Protein AF-A0A968CW09-F1 (afdb_monomer_lite)

Foldseek 3Di:
DPDQPLVVLLVVCVPVVVVLVVCCVVPNNVVSLVVLLVVLLVVLVVVLVVQQVVDDDDPQSSVVVVVVSCCPPVQFDWDWDDDPVDTDTDTPDGCLCVSCVVVVHNVCSCSNPVSNVDD

pLDDT: mean 91.16, std 6.43, range [49.81, 98.56]

Radius of gyration: 15.55 Å; chains: 1; bounding box: 36×26×40 Å

Structure (mmCIF, N/CA/C/O backbone):
data_AF-A0A968CW09-F1
#
_entry.id   AF-A0A968CW09-F1
#
loop_
_atom_site.group_PDB
_atom_site.id
_atom_site.type_symbol
_atom_site.label_atom_id
_atom_site.label_alt_id
_atom_site.label_comp_id
_atom_site.label_asym_id
_atom_site.label_entity_id
_atom_site.label_seq_id
_atom_site.pdbx_PDB_ins_code
_atom_site.Cartn_x
_atom_site.Cartn_y
_atom_site.Cartn_z
_atom_site.occupancy
_atom_site.B_iso_or_equiv
_atom_site.auth_seq_id
_atom_site.auth_comp_id
_atom_site.auth_asym_id
_atom_site.auth_atom_id
_atom_site.pdbx_PDB_model_num
ATOM 1 N N . MET A 1 1 ? -2.782 -17.768 -10.621 1.00 49.81 1 MET A N 1
ATOM 2 C CA . MET A 1 1 ? -2.846 -16.584 -9.734 1.00 49.81 1 MET A CA 1
ATOM 3 C C . MET A 1 1 ? -4.247 -16.059 -9.912 1.00 49.81 1 MET A C 1
ATOM 5 O O . MET A 1 1 ? -4.530 -15.525 -10.975 1.00 49.81 1 MET A O 1
ATOM 9 N N . ASP A 1 2 ? -5.124 -16.311 -8.946 1.00 74.69 2 ASP A N 1
ATOM 10 C CA . ASP A 1 2 ? -6.564 -16.339 -9.235 1.00 74.69 2 ASP A CA 1
ATOM 11 C C . ASP A 1 2 ? -7.284 -15.006 -8.978 1.00 74.69 2 ASP A C 1
ATOM 13 O O . ASP A 1 2 ? -8.483 -14.920 -9.214 1.00 74.69 2 ASP A O 1
ATOM 17 N N . ILE A 1 3 ? -6.578 -13.947 -8.548 1.00 85.50 3 ILE A N 1
ATOM 18 C CA . ILE A 1 3 ? -7.147 -12.602 -8.341 1.00 85.50 3 ILE A CA 1
ATOM 19 C C . ILE A 1 3 ? -6.067 -11.519 -8.596 1.00 85.50 3 ILE A C 1
ATOM 21 O O . ILE A 1 3 ? -5.000 -11.595 -7.972 1.00 85.50 3 ILE A O 1
ATOM 25 N N . PRO A 1 4 ? -6.301 -10.505 -9.462 1.00 89.25 4 PRO A N 1
ATOM 26 C CA . PRO A 1 4 ? -5.388 -9.370 -9.662 1.00 89.25 4 PRO A CA 1
ATOM 27 C C . PRO A 1 4 ? -5.060 -8.622 -8.361 1.00 89.25 4 PRO A C 1
ATOM 29 O O . PRO A 1 4 ? -5.903 -8.532 -7.470 1.00 89.25 4 PRO A O 1
ATOM 32 N N . LEU A 1 5 ? -3.859 -8.039 -8.253 1.00 88.69 5 LEU A N 1
ATOM 33 C CA . LEU A 1 5 ? -3.402 -7.381 -7.018 1.00 88.69 5 LEU A CA 1
ATOM 34 C C . LEU A 1 5 ? -4.359 -6.271 -6.550 1.00 88.69 5 LEU A C 1
ATOM 36 O O . LEU A 1 5 ? -4.668 -6.186 -5.363 1.00 88.69 5 LEU A O 1
ATOM 40 N N . ILE A 1 6 ? -4.894 -5.473 -7.477 1.00 92.62 6 ILE A N 1
ATOM 41 C CA . ILE A 1 6 ? -5.869 -4.424 -7.160 1.00 92.62 6 ILE A CA 1
ATOM 42 C C . ILE A 1 6 ? -7.144 -4.960 -6.495 1.00 92.62 6 ILE A C 1
ATOM 44 O O . ILE A 1 6 ? -7.640 -4.353 -5.546 1.00 92.62 6 ILE A O 1
ATOM 48 N N . GLU A 1 7 ? -7.641 -6.121 -6.921 1.00 93.56 7 GLU A N 1
ATOM 49 C CA . GLU A 1 7 ? -8.815 -6.748 -6.305 1.00 93.56 7 GLU A CA 1
ATOM 50 C C . GLU A 1 7 ? -8.490 -7.285 -4.906 1.00 93.56 7 GLU A C 1
ATOM 52 O O . GLU A 1 7 ? -9.301 -7.154 -3.990 1.00 93.56 7 GLU A O 1
ATOM 57 N N . GLN A 1 8 ? -7.275 -7.803 -4.691 1.00 91.12 8 GLN A N 1
ATOM 58 C CA . GLN A 1 8 ? -6.822 -8.189 -3.350 1.00 91.12 8 GLN A CA 1
ATOM 59 C C . GLN A 1 8 ? -6.803 -6.982 -2.402 1.00 91.12 8 GLN A C 1
ATOM 61 O O . GLN A 1 8 ? -7.305 -7.072 -1.281 1.00 91.12 8 GLN A O 1
ATOM 66 N N . PHE A 1 9 ? -6.291 -5.835 -2.860 1.00 91.88 9 PHE A N 1
ATOM 67 C CA . PHE A 1 9 ? -6.307 -4.594 -2.082 1.00 91.88 9 PHE A CA 1
ATOM 68 C C . PHE A 1 9 ? -7.722 -4.071 -1.832 1.00 91.88 9 PHE A C 1
ATOM 70 O O . PHE A 1 9 ? -8.003 -3.611 -0.727 1.00 91.88 9 PHE A O 1
ATOM 77 N N . ARG A 1 10 ? -8.635 -4.178 -2.808 1.00 95.06 10 ARG A N 1
ATOM 78 C CA . ARG A 1 10 ? -10.046 -3.811 -2.614 1.00 95.06 10 ARG A CA 1
ATOM 79 C C . ARG A 1 10 ? -10.677 -4.629 -1.488 1.00 95.06 10 ARG A C 1
ATOM 81 O O . ARG A 1 10 ? -11.278 -4.049 -0.586 1.00 95.06 10 ARG A O 1
ATOM 88 N N . ILE A 1 11 ? -10.490 -5.949 -1.509 1.00 95.06 11 ILE A N 1
ATOM 89 C CA . ILE A 1 11 ? -11.003 -6.859 -0.473 1.00 95.06 11 ILE A CA 1
ATOM 90 C C . ILE A 1 11 ? -10.405 -6.510 0.898 1.00 95.06 11 ILE A C 1
ATOM 92 O O . ILE A 1 11 ? -11.130 -6.403 1.885 1.00 95.06 11 ILE A O 1
ATOM 96 N N . GLN A 1 12 ? -9.091 -6.279 0.972 1.00 93.00 12 GLN A N 1
ATOM 97 C CA . GLN A 1 12 ? -8.423 -5.909 2.226 1.00 93.00 12 GLN A CA 1
ATOM 98 C C . GLN A 1 12 ? -8.923 -4.566 2.772 1.00 93.00 12 GLN A C 1
ATOM 100 O O . GLN A 1 12 ? -9.178 -4.446 3.971 1.00 93.00 12 GLN A O 1
ATOM 105 N N . ALA A 1 13 ? -9.106 -3.562 1.910 1.00 95.56 13 ALA A N 1
ATOM 106 C CA . ALA A 1 13 ? -9.559 -2.233 2.307 1.00 95.56 13 ALA A CA 1
ATOM 107 C C . ALA A 1 13 ? -10.978 -2.251 2.898 1.00 95.56 13 ALA A C 1
ATOM 109 O O . ALA A 1 13 ? -11.226 -1.552 3.879 1.00 95.56 13 ALA A O 1
ATOM 110 N N . GLN A 1 14 ? -11.879 -3.092 2.373 1.00 96.56 14 GLN A N 1
ATOM 111 C CA . GLN A 1 14 ? -13.242 -3.248 2.904 1.00 96.56 14 GLN A CA 1
ATOM 112 C C . GLN A 1 14 ? -13.269 -3.679 4.378 1.00 96.56 14 GLN A C 1
ATOM 114 O O . GLN A 1 14 ? -14.200 -3.326 5.098 1.00 96.56 14 GLN A O 1
ATOM 119 N N . VAL A 1 15 ? -12.243 -4.399 4.842 1.00 96.62 15 VAL A N 1
ATOM 120 C CA . VAL A 1 15 ? -12.112 -4.828 6.243 1.00 96.62 15 VAL A CA 1
ATOM 121 C C . VAL A 1 15 ? -11.239 -3.866 7.049 1.00 96.62 15 VAL A C 1
ATOM 123 O O . VAL A 1 15 ? -11.588 -3.507 8.173 1.00 96.62 15 VAL A O 1
ATOM 126 N N . LEU A 1 16 ? -10.109 -3.422 6.493 1.00 95.50 16 LEU A N 1
ATOM 127 C CA . LEU A 1 16 ? -9.170 -2.553 7.202 1.00 95.50 16 LEU A CA 1
ATOM 128 C C . LEU A 1 16 ? -9.780 -1.188 7.513 1.00 95.50 16 LEU A C 1
ATOM 130 O O . LEU A 1 16 ? -9.647 -0.720 8.637 1.00 95.50 16 LEU A O 1
ATOM 134 N N . VAL A 1 17 ? -10.474 -0.559 6.563 1.00 97.38 17 VAL A N 1
ATOM 135 C CA . VAL A 1 17 ? -11.030 0.789 6.752 1.00 97.38 17 VAL A CA 1
ATOM 136 C C . VAL A 1 17 ? -11.923 0.890 7.997 1.00 97.38 17 VAL A C 1
ATOM 138 O O . VAL A 1 17 ? -11.604 1.714 8.855 1.00 97.38 17 VAL A O 1
ATOM 141 N N . PRO A 1 18 ? -12.990 0.083 8.172 1.00 97.81 18 PRO A N 1
ATOM 142 C CA . PRO A 1 18 ? -13.842 0.203 9.357 1.00 97.81 18 PRO A CA 1
ATOM 143 C C . PRO A 1 18 ? -13.100 -0.103 10.666 1.00 97.81 18 PRO A C 1
ATOM 145 O O . PRO A 1 18 ? -13.347 0.564 11.670 1.00 97.81 18 PRO A O 1
ATOM 148 N N . LEU A 1 19 ? -12.150 -1.046 10.664 1.00 97.88 19 LEU A N 1
ATOM 149 C CA . LEU A 1 19 ? -11.330 -1.339 11.845 1.00 97.88 19 LEU A CA 1
ATOM 150 C C . LEU A 1 19 ? -10.435 -0.159 12.224 1.00 97.88 19 LEU A C 1
ATOM 152 O O . LEU A 1 19 ? -10.386 0.233 13.387 1.00 97.88 19 LEU A O 1
ATOM 156 N N . LEU A 1 20 ? -9.752 0.436 11.244 1.00 97.62 20 LEU A N 1
ATOM 157 C CA . LEU A 1 20 ? -8.912 1.602 11.485 1.00 97.62 20 LEU A CA 1
ATOM 158 C C . LEU A 1 20 ? -9.749 2.778 11.970 1.00 97.62 20 LEU A C 1
ATOM 160 O O . LEU A 1 20 ? -9.349 3.422 12.929 1.00 97.62 20 LEU A O 1
ATOM 164 N N . ARG A 1 21 ? -10.938 3.015 11.405 1.00 97.75 21 ARG A N 1
ATOM 165 C CA . ARG A 1 21 ? -11.856 4.048 11.911 1.00 97.75 21 ARG A CA 1
ATOM 166 C C . ARG A 1 21 ? -12.248 3.825 13.368 1.00 97.75 21 ARG A C 1
ATOM 168 O O . ARG A 1 21 ? -12.225 4.782 14.138 1.00 97.75 21 ARG A O 1
ATOM 175 N N . ALA A 1 22 ? -12.549 2.586 13.756 1.00 98.50 22 ALA A N 1
ATOM 176 C CA . ALA A 1 22 ? -12.841 2.259 15.149 1.00 98.50 22 ALA A CA 1
ATOM 177 C C . ALA A 1 22 ? -11.647 2.592 16.060 1.00 98.50 22 ALA A C 1
ATOM 179 O O . ALA A 1 22 ? -11.807 3.304 17.045 1.00 98.50 22 ALA A O 1
ATOM 180 N N . PHE A 1 23 ? -10.429 2.186 15.691 1.00 98.31 23 PHE A N 1
ATOM 181 C CA . PHE A 1 23 ? -9.235 2.536 16.466 1.00 98.31 23 PHE A CA 1
ATOM 182 C C . PHE A 1 23 ? -8.972 4.045 16.506 1.00 98.31 23 PHE A C 1
ATOM 184 O O . PHE A 1 23 ? -8.677 4.579 17.571 1.00 98.31 23 PHE A O 1
ATOM 191 N N . GLN A 1 24 ? -9.136 4.761 15.392 1.00 97.94 24 GLN A N 1
ATOM 192 C CA . GLN A 1 24 ? -8.972 6.217 15.364 1.00 97.94 24 GLN A CA 1
ATOM 193 C C . GLN A 1 24 ? -9.960 6.917 16.310 1.00 97.94 24 GLN A C 1
ATOM 195 O O . GLN A 1 24 ? -9.586 7.905 16.938 1.00 97.94 24 GLN A O 1
ATOM 200 N N . SER A 1 25 ? -11.183 6.393 16.445 1.00 98.25 25 SER A N 1
ATOM 201 C CA . SER A 1 25 ? -12.186 6.896 17.391 1.00 98.25 25 SER A CA 1
ATOM 202 C C . SER A 1 25 ? -11.808 6.635 18.853 1.00 98.25 25 SER A C 1
ATOM 204 O O . SER A 1 25 ? -12.052 7.486 19.701 1.00 98.25 25 SER A O 1
ATOM 206 N N . GLU A 1 26 ? -11.214 5.477 19.152 1.00 98.56 26 GLU A N 1
ATOM 207 C CA . GLU A 1 26 ? -10.909 5.051 20.527 1.00 98.56 26 GLU A CA 1
ATOM 208 C C . GLU A 1 26 ? -9.571 5.591 21.054 1.00 98.56 26 GLU A C 1
ATOM 210 O O . GLU A 1 26 ? -9.466 6.006 22.205 1.00 98.56 26 GLU A O 1
ATOM 215 N N . ILE A 1 27 ? -8.524 5.577 20.223 1.00 98.19 27 ILE A N 1
ATOM 216 C CA . ILE A 1 27 ? -7.144 5.898 20.633 1.00 98.19 27 ILE A CA 1
ATOM 217 C C . ILE A 1 27 ? -6.520 7.048 19.832 1.00 98.19 27 ILE A C 1
ATOM 219 O O . ILE A 1 27 ? -5.338 7.351 19.998 1.00 98.19 27 ILE A O 1
ATOM 223 N N . GLY A 1 28 ? -7.304 7.697 18.970 1.00 98.12 28 GLY A N 1
ATOM 224 C CA . GLY A 1 28 ? -6.875 8.829 18.158 1.00 98.12 28 GLY A CA 1
ATOM 225 C C . GLY A 1 28 ? -6.187 8.436 16.847 1.00 98.12 28 GLY A C 1
ATOM 226 O O . GLY A 1 28 ? -5.569 7.371 16.708 1.00 98.12 28 GLY A O 1
ATOM 227 N N . SER A 1 29 ? -6.278 9.335 15.864 1.00 96.88 29 SER A N 1
ATOM 228 C CA . SER A 1 29 ? -5.752 9.106 14.514 1.00 96.88 29 SER A CA 1
ATOM 229 C C . SER A 1 29 ? -4.239 8.966 14.464 1.00 96.88 29 SER A C 1
ATOM 231 O O . SER A 1 29 ? -3.733 8.074 13.790 1.00 96.88 29 SER A O 1
ATOM 233 N N . GLU A 1 30 ? -3.508 9.806 15.194 1.00 97.00 30 GLU A N 1
ATOM 234 C CA . GLU A 1 30 ? -2.043 9.789 15.188 1.00 97.00 30 GLU A CA 1
ATOM 235 C C . GLU A 1 30 ? -1.498 8.450 15.691 1.00 97.00 30 GLU A C 1
ATOM 237 O O . GLU A 1 30 ? -0.738 7.780 14.986 1.00 97.00 30 GLU A O 1
ATOM 242 N N . ARG A 1 31 ? -1.969 8.005 16.863 1.00 97.94 31 ARG A N 1
ATOM 243 C CA . ARG A 1 31 ? -1.524 6.747 17.463 1.00 97.94 31 ARG A CA 1
ATOM 244 C C . ARG A 1 31 ? -1.922 5.538 16.623 1.00 97.94 31 ARG A C 1
ATOM 246 O O . ARG A 1 31 ? -1.113 4.629 16.439 1.00 97.94 31 ARG A O 1
ATOM 253 N N . THR A 1 32 ? -3.143 5.532 16.090 1.00 97.81 32 THR A N 1
ATOM 254 C CA . THR A 1 32 ? -3.599 4.468 15.185 1.00 97.81 32 THR A CA 1
ATOM 255 C C . THR A 1 32 ? -2.704 4.388 13.952 1.00 97.81 32 THR A C 1
ATOM 257 O O . THR A 1 32 ? -2.181 3.320 13.637 1.00 97.81 32 THR A O 1
ATOM 260 N N . ASN A 1 33 ? -2.459 5.518 13.286 1.00 95.38 33 ASN A N 1
ATOM 261 C CA . ASN A 1 33 ? -1.674 5.557 12.056 1.00 95.38 33 ASN A CA 1
ATOM 262 C C . ASN A 1 33 ? -0.209 5.151 12.296 1.00 95.38 33 ASN A C 1
ATOM 264 O O . ASN A 1 33 ? 0.386 4.476 11.458 1.00 95.38 33 ASN A O 1
ATOM 268 N N . GLU A 1 34 ? 0.372 5.498 13.448 1.00 95.25 34 GLU A N 1
ATOM 269 C CA . GLU A 1 34 ? 1.710 5.045 13.853 1.00 95.25 34 GLU A CA 1
ATOM 270 C C . GLU A 1 34 ? 1.786 3.513 13.980 1.00 95.25 34 GLU A C 1
ATOM 272 O O . GLU A 1 34 ? 2.696 2.881 13.430 1.00 95.25 34 GLU A O 1
ATOM 277 N N . ILE A 1 35 ? 0.810 2.902 14.665 1.00 95.44 35 ILE A N 1
ATOM 278 C CA . ILE A 1 35 ? 0.730 1.444 14.842 1.00 95.44 35 ILE A CA 1
ATOM 279 C C . ILE A 1 35 ? 0.586 0.753 13.484 1.00 95.44 35 ILE A C 1
ATOM 281 O O . ILE A 1 35 ? 1.307 -0.208 13.204 1.00 95.44 35 ILE A O 1
ATOM 285 N N . VAL A 1 36 ? -0.305 1.261 12.629 1.00 94.44 36 VAL A N 1
ATOM 286 C CA . VAL A 1 36 ? -0.544 0.722 11.284 1.00 94.44 36 VAL A CA 1
ATOM 287 C C . VAL A 1 36 ? 0.717 0.788 10.439 1.00 94.44 36 VAL A C 1
ATOM 289 O O . VAL A 1 36 ? 1.113 -0.230 9.875 1.00 94.44 36 VAL A O 1
ATOM 292 N N . ARG A 1 37 ? 1.398 1.940 10.405 1.00 92.38 37 ARG A N 1
ATOM 293 C CA . ARG A 1 37 ? 2.645 2.106 9.649 1.00 92.38 37 ARG A CA 1
ATOM 294 C C . ARG A 1 37 ? 3.689 1.081 10.077 1.00 92.38 37 ARG A C 1
ATOM 296 O O . ARG A 1 37 ? 4.292 0.422 9.236 1.00 92.38 37 ARG A O 1
ATOM 303 N N . LYS A 1 38 ? 3.876 0.887 11.386 1.00 90.69 38 LYS A N 1
ATOM 304 C CA . LYS A 1 38 ? 4.816 -0.116 11.910 1.00 90.69 38 LYS A CA 1
ATOM 305 C C . LYS A 1 38 ? 4.411 -1.544 11.524 1.00 90.69 38 LYS A C 1
ATOM 307 O O . LYS A 1 38 ? 5.265 -2.330 11.115 1.00 90.69 38 LYS A O 1
ATOM 312 N N . GLY A 1 39 ? 3.127 -1.876 11.659 1.00 91.12 39 GLY A N 1
ATOM 313 C CA . GLY A 1 39 ? 2.595 -3.206 11.360 1.00 91.12 39 GLY A CA 1
ATOM 314 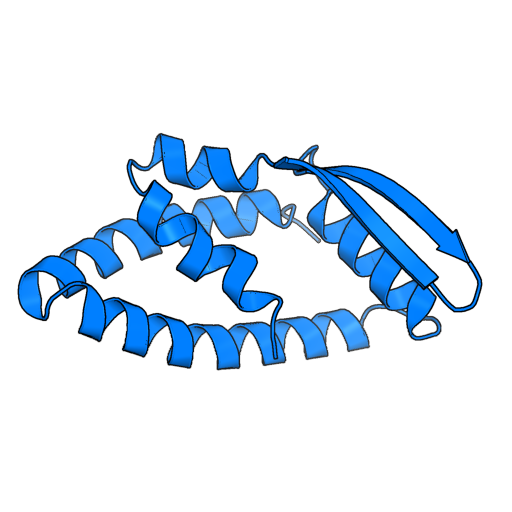C C . GLY A 1 39 ? 2.692 -3.551 9.876 1.00 91.12 39 GLY A C 1
ATOM 315 O O . GLY A 1 39 ? 3.331 -4.541 9.508 1.00 91.12 39 GLY A O 1
ATOM 316 N N . LEU A 1 40 ? 2.124 -2.704 9.014 1.00 91.44 40 LEU A N 1
ATOM 317 C CA . LEU A 1 40 ? 2.064 -2.951 7.576 1.00 91.44 40 LEU A CA 1
ATOM 318 C C . LEU A 1 40 ? 3.438 -2.904 6.911 1.00 91.44 40 LEU A C 1
ATOM 320 O O . LEU A 1 40 ? 3.666 -3.659 5.975 1.00 91.44 40 LEU A O 1
ATOM 324 N N . LYS A 1 41 ? 4.392 -2.122 7.426 1.00 89.38 41 LYS A N 1
ATOM 325 C CA . LYS A 1 41 ? 5.767 -2.116 6.907 1.00 89.38 41 LYS A CA 1
ATOM 326 C C . LYS A 1 41 ? 6.443 -3.486 7.005 1.00 89.38 41 LYS A C 1
ATOM 328 O O . LYS A 1 41 ? 7.120 -3.924 6.076 1.00 89.38 41 LYS A O 1
ATOM 333 N N . SER A 1 42 ? 6.240 -4.194 8.118 1.00 87.06 42 SER A N 1
ATOM 334 C CA . SER A 1 42 ? 6.776 -5.553 8.283 1.00 87.06 42 SER A CA 1
ATOM 335 C C . SER A 1 42 ? 6.133 -6.545 7.308 1.00 87.06 42 SER A C 1
ATOM 337 O O . SER A 1 42 ? 6.825 -7.373 6.712 1.00 87.06 42 SER A O 1
ATOM 339 N N . TYR A 1 43 ? 4.824 -6.403 7.090 1.00 88.12 43 TYR A N 1
ATOM 340 C CA . TYR A 1 43 ? 4.060 -7.193 6.134 1.00 88.12 43 TYR A CA 1
ATOM 341 C C . TYR A 1 43 ? 4.498 -6.925 4.685 1.00 88.12 43 TYR A C 1
ATOM 343 O O . TYR A 1 43 ? 4.819 -7.866 3.961 1.00 88.12 43 TYR A O 1
ATOM 351 N N . ALA A 1 44 ? 4.609 -5.656 4.287 1.00 88.56 44 ALA A N 1
ATOM 352 C CA . ALA A 1 44 ? 5.033 -5.232 2.955 1.00 88.56 44 ALA A CA 1
ATOM 353 C C . ALA A 1 44 ? 6.423 -5.769 2.600 1.00 88.56 44 ALA A C 1
ATOM 355 O O . ALA A 1 44 ? 6.636 -6.297 1.510 1.00 88.56 44 ALA A O 1
ATOM 356 N N . ARG A 1 45 ? 7.359 -5.737 3.557 1.00 88.69 45 ARG A N 1
ATOM 357 C CA . ARG A 1 45 ? 8.702 -6.296 3.362 1.00 88.69 45 ARG A CA 1
ATOM 358 C C . ARG A 1 45 ? 8.674 -7.801 3.097 1.00 88.69 45 ARG A C 1
ATOM 360 O O . ARG A 1 45 ? 9.422 -8.275 2.243 1.00 88.69 45 ARG A O 1
ATOM 367 N N . LYS A 1 46 ? 7.821 -8.546 3.804 1.00 88.44 46 LYS A N 1
ATOM 368 C CA . LYS A 1 46 ? 7.639 -9.985 3.579 1.00 88.44 46 LYS A CA 1
ATOM 369 C C . LYS A 1 46 ? 7.032 -10.255 2.199 1.00 88.44 46 LYS A C 1
ATOM 371 O O . LYS A 1 46 ? 7.577 -11.064 1.454 1.00 88.44 46 LYS A O 1
ATOM 376 N N . LEU A 1 47 ? 5.987 -9.515 1.826 1.00 83.88 47 LEU A N 1
ATOM 377 C CA . LEU A 1 47 ? 5.354 -9.618 0.509 1.00 83.88 47 LEU A CA 1
ATOM 378 C C . LEU A 1 47 ? 6.353 -9.333 -0.624 1.00 83.88 47 LEU A C 1
ATOM 380 O O . LEU A 1 47 ? 6.451 -10.101 -1.577 1.00 83.88 47 LEU A O 1
ATOM 384 N N . GLY A 1 48 ? 7.158 -8.274 -0.496 1.00 86.19 48 GLY A N 1
ATOM 385 C CA . GLY A 1 48 ? 8.201 -7.941 -1.467 1.00 86.19 48 GLY A CA 1
ATOM 386 C C . GLY A 1 48 ? 9.275 -9.029 -1.592 1.00 86.19 48 GLY A C 1
ATOM 387 O O . GLY A 1 48 ? 9.722 -9.330 -2.698 1.00 86.19 48 GLY A O 1
ATOM 388 N N . GLN A 1 49 ? 9.669 -9.667 -0.483 1.00 88.94 49 GLN A N 1
ATOM 389 C CA . GLN A 1 49 ? 10.599 -10.805 -0.501 1.00 88.94 49 GLN A CA 1
ATOM 390 C C . GLN A 1 49 ? 10.005 -12.025 -1.215 1.00 88.94 49 GLN A C 1
ATOM 392 O O . GLN A 1 49 ? 10.691 -12.648 -2.030 1.00 88.94 49 GLN A O 1
ATOM 397 N N . GLU A 1 50 ? 8.738 -12.342 -0.945 1.00 87.06 50 GLU A N 1
ATOM 398 C CA . GLU A 1 50 ? 8.015 -13.440 -1.590 1.00 87.06 50 GLU A CA 1
ATOM 399 C C . GLU A 1 50 ? 7.880 -13.197 -3.098 1.00 87.06 50 GLU A C 1
ATOM 401 O O . GLU A 1 50 ? 8.301 -14.045 -3.889 1.00 87.06 50 GLU A O 1
ATOM 406 N N . LEU A 1 51 ? 7.425 -12.012 -3.513 1.00 83.62 51 LEU A N 1
ATOM 407 C CA . LEU A 1 51 ? 7.334 -11.621 -4.926 1.00 83.62 51 LEU A CA 1
ATOM 408 C C . LEU A 1 51 ? 8.700 -11.688 -5.618 1.00 83.62 51 LEU A C 1
ATOM 410 O O . LEU A 1 51 ? 8.839 -12.297 -6.679 1.00 83.62 51 LEU A O 1
ATOM 414 N N . ARG A 1 52 ? 9.750 -11.149 -4.984 1.00 87.44 52 ARG A N 1
ATOM 415 C CA . ARG A 1 52 ? 11.122 -11.191 -5.513 1.00 87.44 52 ARG A CA 1
ATOM 416 C C . ARG A 1 52 ? 11.618 -12.620 -5.749 1.00 87.44 52 ARG A C 1
ATOM 418 O O . ARG A 1 52 ? 12.417 -12.826 -6.666 1.00 87.44 52 ARG A O 1
ATOM 425 N N . SER A 1 53 ? 11.207 -13.578 -4.917 1.00 89.19 53 SER A N 1
ATOM 426 C CA . SER A 1 53 ? 11.597 -14.990 -5.047 1.00 89.19 53 SER A CA 1
ATOM 427 C C . SER A 1 53 ? 10.905 -15.701 -6.216 1.00 89.19 53 SER A C 1
ATOM 429 O O . SER A 1 53 ? 11.467 -16.638 -6.778 1.00 89.19 53 SER A O 1
ATOM 431 N N . GLN A 1 54 ? 9.723 -15.222 -6.613 1.00 87.31 54 GLN A N 1
ATOM 432 C CA . GLN A 1 54 ? 8.925 -15.782 -7.707 1.00 87.31 54 GLN A CA 1
ATOM 433 C C . GLN A 1 54 ? 9.306 -15.196 -9.074 1.00 87.31 54 GLN A C 1
ATOM 435 O O . GLN A 1 54 ? 9.117 -15.846 -10.102 1.00 87.31 54 GLN A O 1
ATOM 440 N N . ILE A 1 55 ? 9.873 -13.987 -9.097 1.00 89.31 55 ILE A N 1
ATOM 441 C CA . ILE A 1 55 ? 10.300 -13.310 -10.323 1.00 89.31 55 ILE A CA 1
ATOM 442 C C . ILE A 1 55 ? 11.761 -13.671 -10.635 1.00 89.31 55 ILE A C 1
ATOM 444 O O . ILE A 1 55 ? 12.675 -13.417 -9.840 1.00 89.31 55 ILE A O 1
ATOM 448 N N . LYS A 1 56 ? 11.989 -14.264 -11.811 1.00 90.12 56 LYS A N 1
ATOM 449 C CA . LYS A 1 56 ? 13.330 -14.510 -12.365 1.00 90.12 56 LYS A CA 1
ATOM 450 C C . LYS A 1 56 ? 13.896 -13.228 -12.981 1.00 90.12 56 LYS A C 1
ATOM 452 O O . LYS A 1 56 ? 13.130 -12.345 -13.344 1.00 90.12 56 LYS A O 1
ATOM 457 N N . GLY A 1 57 ? 15.217 -13.160 -13.113 1.00 89.75 57 GLY A N 1
ATOM 458 C CA . GLY A 1 57 ? 15.902 -12.027 -13.733 1.00 89.75 57 GLY A CA 1
ATOM 459 C C . GLY A 1 57 ? 16.778 -11.231 -12.772 1.00 89.75 57 GLY A C 1
ATOM 460 O O . GLY A 1 57 ? 16.885 -11.563 -11.583 1.00 89.75 57 GLY A O 1
ATOM 461 N N . ASP A 1 58 ? 17.423 -10.200 -13.301 1.00 89.75 58 ASP A N 1
ATOM 462 C CA . ASP A 1 58 ? 18.215 -9.245 -12.534 1.00 89.75 58 ASP A CA 1
ATOM 463 C C . ASP A 1 58 ? 17.335 -8.271 -11.725 1.00 89.75 58 ASP A C 1
ATOM 465 O O . ASP A 1 58 ? 16.107 -8.374 -11.673 1.00 89.75 58 ASP A O 1
ATOM 469 N N . SER A 1 59 ? 17.964 -7.341 -11.005 1.00 86.06 59 SER A N 1
ATOM 470 C CA . SER A 1 59 ? 17.231 -6.377 -10.180 1.00 86.06 59 SER A CA 1
ATOM 471 C C . SER A 1 59 ? 16.291 -5.485 -10.999 1.00 86.06 59 SER A C 1
ATOM 473 O O . SER A 1 59 ? 15.209 -5.164 -10.513 1.00 86.06 59 SER A O 1
ATOM 475 N N . MET A 1 60 ? 16.671 -5.105 -12.221 1.00 87.25 60 MET A N 1
ATOM 476 C CA . MET A 1 60 ? 15.892 -4.200 -13.064 1.00 87.25 60 MET A CA 1
ATOM 477 C C . MET A 1 60 ? 14.691 -4.915 -13.683 1.00 87.25 60 MET A C 1
ATOM 479 O O . ME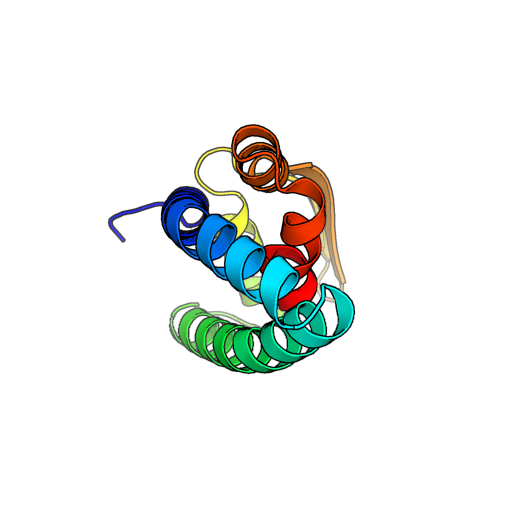T A 1 60 ? 13.572 -4.403 -13.646 1.00 87.25 60 MET A O 1
ATOM 483 N N . GLU A 1 61 ? 14.898 -6.141 -14.163 1.00 88.12 61 GLU A N 1
ATOM 484 C CA . GLU A 1 61 ? 13.830 -7.016 -14.654 1.00 88.12 61 GLU A CA 1
ATOM 485 C C . GLU A 1 61 ? 12.790 -7.283 -13.560 1.00 88.12 61 GLU A C 1
ATOM 487 O O . GLU A 1 61 ? 11.583 -7.252 -13.813 1.00 88.12 61 GLU A O 1
ATOM 492 N N . LYS A 1 62 ? 13.239 -7.462 -12.312 1.00 89.69 62 LYS A N 1
ATOM 493 C CA . LYS A 1 62 ? 12.342 -7.642 -11.164 1.00 89.69 62 LYS A CA 1
ATOM 494 C C . LYS A 1 62 ? 11.524 -6.398 -10.839 1.00 89.69 62 LYS A C 1
ATOM 496 O O . LYS A 1 62 ? 10.339 -6.533 -10.537 1.00 89.69 62 LYS A O 1
ATOM 501 N N . VAL A 1 63 ? 12.121 -5.207 -10.912 1.00 88.62 63 VAL A N 1
ATOM 502 C CA . VAL A 1 63 ? 11.396 -3.938 -10.721 1.00 88.62 63 VAL A CA 1
ATOM 503 C C . VAL A 1 63 ? 10.340 -3.756 -11.812 1.00 88.62 63 VAL A C 1
ATOM 505 O O . VAL A 1 63 ? 9.185 -3.469 -11.498 1.00 88.62 63 VAL A O 1
ATOM 508 N N . ALA A 1 64 ? 10.698 -3.998 -13.076 1.00 88.88 64 ALA A N 1
ATOM 509 C CA . ALA A 1 64 ? 9.766 -3.904 -14.197 1.00 88.88 64 ALA A CA 1
ATOM 510 C C . ALA A 1 64 ? 8.590 -4.887 -14.058 1.00 88.88 64 ALA A C 1
ATOM 512 O O . ALA A 1 64 ? 7.430 -4.508 -14.235 1.00 88.88 64 ALA A O 1
ATOM 513 N N . ALA A 1 65 ? 8.870 -6.135 -13.672 1.00 89.94 65 ALA A N 1
ATOM 514 C CA . ALA A 1 65 ? 7.844 -7.144 -13.424 1.00 89.94 65 ALA A CA 1
ATOM 515 C C . ALA A 1 65 ? 6.922 -6.765 -12.254 1.00 89.94 65 ALA A C 1
ATOM 517 O O . ALA A 1 65 ? 5.706 -6.910 -12.368 1.00 89.94 65 ALA A O 1
ATOM 518 N N . PHE A 1 66 ? 7.470 -6.233 -11.155 1.00 88.56 66 PHE A N 1
ATOM 519 C CA . PHE A 1 66 ? 6.664 -5.732 -10.039 1.00 88.56 66 PHE A CA 1
ATOM 520 C C . PHE A 1 66 ? 5.724 -4.603 -10.483 1.00 88.56 66 PHE A C 1
ATOM 522 O O . PHE A 1 66 ? 4.530 -4.653 -10.199 1.00 88.56 66 PHE A O 1
ATOM 529 N N . PHE A 1 67 ? 6.221 -3.638 -11.261 1.00 89.50 67 PHE A N 1
ATOM 530 C CA . PHE A 1 67 ? 5.390 -2.562 -11.810 1.00 89.50 67 PHE A CA 1
ATOM 531 C C . PHE A 1 67 ? 4.272 -3.087 -12.720 1.00 89.50 67 PHE A C 1
ATOM 533 O O . PHE A 1 67 ? 3.144 -2.592 -12.665 1.00 89.50 67 PHE A O 1
ATOM 540 N N . SER A 1 68 ? 4.559 -4.114 -13.525 1.00 89.56 68 SER A N 1
ATOM 541 C CA . SER A 1 68 ? 3.557 -4.783 -14.359 1.00 89.56 68 SER A CA 1
ATOM 542 C C . SER A 1 68 ? 2.472 -5.461 -13.515 1.00 89.56 68 SER A C 1
ATOM 544 O O . SER A 1 68 ? 1.288 -5.278 -13.794 1.00 89.56 68 SER A O 1
ATOM 546 N N . ILE A 1 69 ? 2.849 -6.155 -12.433 1.00 89.62 69 ILE A N 1
ATOM 547 C CA . ILE A 1 69 ? 1.903 -6.756 -11.476 1.00 89.62 69 ILE A CA 1
ATOM 548 C C . ILE A 1 69 ? 1.017 -5.680 -10.838 1.00 89.62 69 ILE A C 1
ATOM 550 O O . ILE A 1 69 ? -0.201 -5.841 -10.792 1.00 89.62 69 ILE A O 1
ATOM 554 N N . CYS A 1 70 ? 1.605 -4.569 -10.389 1.00 90.00 70 CYS A N 1
ATOM 555 C CA . CYS A 1 70 ? 0.861 -3.465 -9.780 1.00 90.00 70 CYS A CA 1
ATOM 556 C C . CYS A 1 70 ? -0.092 -2.769 -10.757 1.00 90.00 70 CYS A C 1
ATOM 558 O O . CYS A 1 70 ? -1.104 -2.229 -10.313 1.00 90.00 70 CYS A O 1
ATOM 560 N N . SER A 1 71 ? 0.210 -2.796 -12.058 1.00 92.31 71 SER A N 1
ATOM 561 C CA . SER A 1 71 ? -0.611 -2.193 -13.118 1.00 92.31 71 SER A CA 1
ATOM 562 C C . SER A 1 71 ? -1.693 -3.135 -13.662 1.00 92.31 71 SER A C 1
ATOM 564 O O . SER A 1 71 ? -2.577 -2.687 -14.389 1.00 92.31 71 SER A O 1
ATOM 566 N N . ALA A 1 72 ? -1.645 -4.428 -13.323 1.00 91.06 72 ALA A N 1
ATOM 567 C CA . ALA A 1 72 ? -2.578 -5.432 -13.828 1.00 91.06 72 ALA A CA 1
ATOM 568 C C . ALA A 1 72 ? -4.043 -5.101 -13.482 1.00 91.06 72 ALA A C 1
ATOM 570 O O . ALA A 1 72 ? -4.340 -4.626 -12.387 1.00 91.06 72 ALA A O 1
ATOM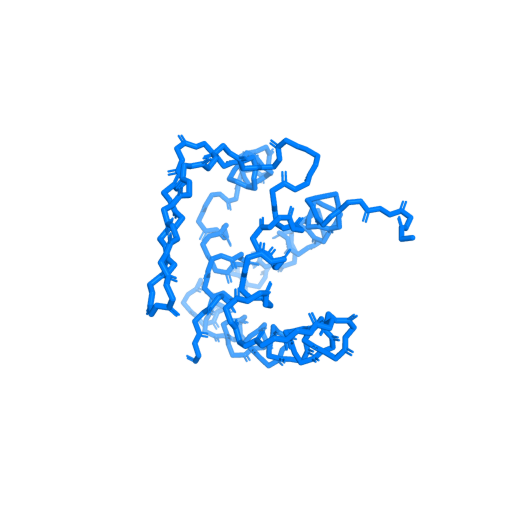 571 N N . GLY A 1 73 ? -4.963 -5.398 -14.407 1.00 87.06 73 GLY A N 1
ATOM 572 C CA . GLY A 1 73 ? -6.386 -5.063 -14.257 1.00 87.06 73 GLY A CA 1
ATOM 573 C C . GLY A 1 73 ? -6.670 -3.564 -14.388 1.00 87.06 73 GLY A C 1
ATOM 574 O O . GLY A 1 73 ? -7.506 -3.042 -13.657 1.00 87.06 73 GLY A O 1
ATOM 575 N N . ASP A 1 74 ? -5.924 -2.871 -15.257 1.00 90.44 74 ASP A N 1
ATOM 576 C CA . ASP A 1 74 ? -6.010 -1.420 -15.485 1.00 90.44 74 ASP A CA 1
ATOM 577 C C . ASP A 1 74 ? -5.848 -0.592 -14.201 1.00 90.44 74 ASP A C 1
ATOM 579 O O . ASP A 1 74 ? -6.398 0.502 -14.044 1.00 90.44 74 ASP A O 1
ATOM 583 N N . ALA A 1 75 ? -5.084 -1.133 -13.250 1.00 95.06 75 ALA A N 1
ATOM 584 C CA . ALA A 1 75 ? -4.927 -0.556 -11.927 1.00 95.06 75 ALA A CA 1
ATOM 585 C C . ALA A 1 75 ? -4.150 0.766 -11.964 1.00 95.06 75 ALA A C 1
ATOM 587 O O . ALA A 1 75 ? -4.458 1.692 -11.204 1.00 95.06 75 ALA A O 1
ATOM 588 N N . LEU A 1 76 ? -3.170 0.872 -12.863 1.00 95.19 76 LEU A N 1
ATOM 589 C CA . LEU A 1 76 ? -2.318 2.044 -13.034 1.00 95.19 76 LEU A CA 1
ATOM 590 C C . LEU A 1 76 ? -2.186 2.397 -14.521 1.00 95.19 76 LEU A C 1
ATOM 592 O O . LEU A 1 76 ? -1.898 1.528 -15.337 1.00 95.19 76 LEU A O 1
ATOM 596 N N . ASP A 1 77 ? -2.297 3.687 -14.845 1.00 93.75 77 ASP A N 1
ATOM 597 C CA . ASP A 1 77 ? -1.854 4.218 -16.139 1.00 93.75 77 ASP A CA 1
ATOM 598 C C . ASP A 1 77 ? -0.404 4.686 -15.980 1.00 93.75 77 ASP A C 1
ATOM 600 O O . ASP A 1 77 ? -0.153 5.691 -15.303 1.00 93.75 77 ASP A O 1
ATOM 604 N N . VAL A 1 78 ? 0.556 3.974 -16.573 1.00 90.62 78 VAL A N 1
ATOM 605 C CA . VAL A 1 78 ? 1.992 4.212 -16.344 1.00 90.62 78 VAL A CA 1
ATOM 606 C C . VAL A 1 78 ? 2.730 4.496 -17.647 1.00 90.62 78 VAL A C 1
ATOM 608 O O . VAL A 1 78 ? 2.597 3.768 -18.626 1.00 90.62 78 VAL A O 1
ATOM 611 N N . GLN A 1 79 ? 3.567 5.532 -17.640 1.00 91.75 79 GLN A N 1
ATOM 612 C CA . GLN A 1 79 ? 4.586 5.763 -18.663 1.00 91.75 79 GLN A CA 1
ATOM 613 C C . GLN A 1 79 ? 5.929 5.277 -18.115 1.00 91.75 79 GLN A C 1
ATOM 615 O O . GLN A 1 79 ? 6.413 5.816 -17.121 1.00 91.75 79 GLN A O 1
ATOM 620 N N . VAL A 1 80 ?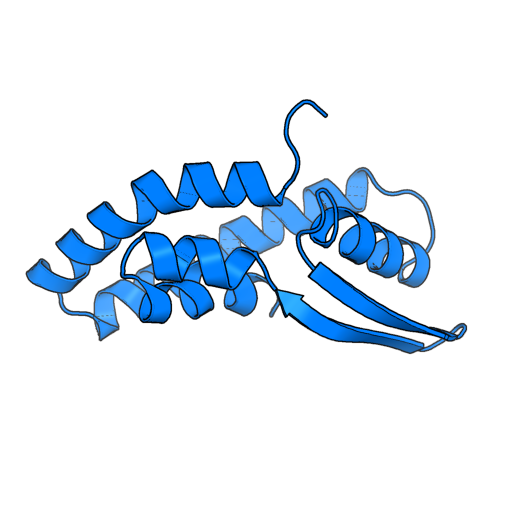 6.510 4.248 -18.735 1.00 90.81 80 VAL A N 1
ATOM 621 C CA . VAL A 1 80 ? 7.778 3.653 -18.289 1.00 90.81 80 VAL A CA 1
ATOM 622 C C . VAL A 1 80 ? 8.927 4.130 -19.168 1.00 90.81 80 VAL A C 1
ATOM 624 O O . VAL A 1 80 ? 8.853 4.069 -20.395 1.00 90.81 80 VAL A O 1
ATOM 627 N N . LYS A 1 81 ? 10.017 4.556 -18.532 1.00 90.88 81 LYS A N 1
ATOM 628 C CA . LYS A 1 81 ? 11.320 4.773 -19.158 1.00 90.88 81 LYS A CA 1
ATOM 629 C C . LYS A 1 81 ? 12.336 3.852 -18.492 1.00 90.88 81 LYS A C 1
ATOM 631 O O . LYS A 1 81 ? 12.528 3.915 -17.280 1.00 90.88 81 LYS A O 1
ATOM 636 N N . GLN A 1 82 ? 12.991 3.017 -19.292 1.00 88.44 82 GLN A N 1
ATOM 637 C CA . GLN A 1 82 ? 13.954 2.032 -18.808 1.00 88.44 82 GLN A CA 1
ATOM 638 C C . GLN A 1 82 ? 15.267 2.118 -19.592 1.00 88.44 82 GLN A C 1
ATOM 640 O O . GLN A 1 82 ? 15.272 2.161 -20.822 1.00 88.44 82 GLN A O 1
ATOM 645 N N . THR A 1 83 ? 16.378 2.139 -18.864 1.00 87.25 83 THR A N 1
ATOM 646 C CA . THR A 1 83 ? 17.751 1.958 -19.355 1.00 87.25 83 THR A CA 1
ATOM 647 C C . THR A 1 83 ? 18.415 0.847 -18.522 1.00 87.25 83 THR A C 1
ATOM 649 O O . THR A 1 83 ? 17.784 0.348 -17.587 1.00 87.25 83 THR A O 1
ATOM 652 N N . PRO A 1 84 ? 19.663 0.435 -18.813 1.00 85.62 84 PRO A N 1
ATOM 653 C CA . PRO A 1 84 ? 20.358 -0.552 -17.981 1.00 85.62 84 PRO A CA 1
ATOM 654 C C . PRO A 1 84 ? 20.457 -0.157 -16.497 1.00 85.62 84 PRO A C 1
ATOM 656 O O . PRO A 1 84 ? 20.370 -1.021 -15.631 1.00 85.62 84 PRO A O 1
ATOM 659 N N . ASP A 1 85 ? 20.564 1.144 -16.209 1.00 86.69 85 ASP A N 1
ATOM 660 C CA . ASP A 1 85 ? 20.808 1.659 -14.855 1.00 86.69 85 ASP A CA 1
ATOM 661 C C . ASP A 1 85 ? 19.612 2.414 -14.252 1.00 86.69 85 ASP A C 1
ATOM 663 O O . ASP A 1 85 ? 19.641 2.784 -13.078 1.00 86.69 85 ASP A O 1
ATOM 667 N N . VAL A 1 86 ? 18.557 2.678 -15.033 1.00 88.19 86 VAL A N 1
ATOM 668 C CA . VAL A 1 86 ? 17.422 3.512 -14.610 1.00 88.19 86 VAL A CA 1
ATOM 669 C C . VAL A 1 86 ? 16.097 2.844 -14.949 1.00 88.19 86 VAL A C 1
ATOM 671 O O . VAL A 1 86 ? 15.862 2.453 -16.090 1.00 88.19 86 VAL A O 1
ATOM 674 N N . PHE A 1 87 ? 15.190 2.823 -13.974 1.00 90.00 87 PHE A N 1
ATOM 675 C CA . PHE A 1 87 ? 13.770 2.564 -14.180 1.00 90.00 87 PHE A CA 1
ATOM 676 C C . PHE A 1 87 ? 12.958 3.729 -13.621 1.00 90.00 87 PHE A C 1
ATOM 678 O O . PHE A 1 87 ? 13.050 4.054 -12.439 1.00 90.00 87 PHE A O 1
ATOM 685 N N . GLU A 1 88 ? 12.153 4.350 -14.474 1.00 91.56 88 GLU A N 1
ATOM 686 C CA . GLU A 1 88 ? 11.247 5.436 -14.120 1.00 91.56 88 GLU A CA 1
ATOM 687 C C . GLU A 1 88 ? 9.832 5.054 -14.560 1.00 91.56 88 GLU A C 1
ATOM 689 O O . GLU A 1 88 ? 9.567 4.883 -15.749 1.00 91.56 88 GLU A O 1
ATOM 694 N N . GLY A 1 89 ? 8.922 4.906 -13.596 1.00 90.31 89 GLY A N 1
ATOM 695 C CA . GLY A 1 89 ? 7.502 4.670 -13.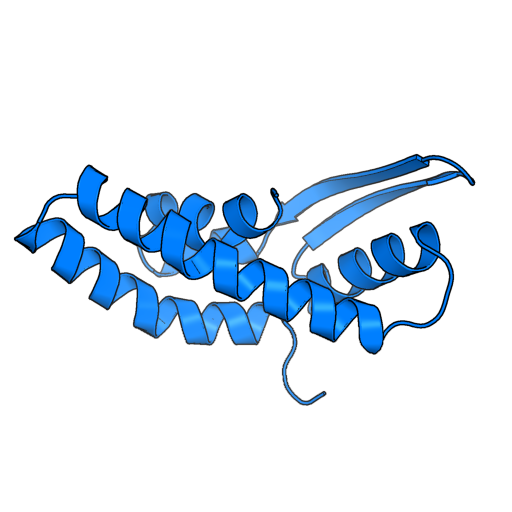841 1.00 90.31 89 GLY A CA 1
ATOM 696 C C . GLY A 1 89 ? 6.690 5.901 -13.459 1.00 90.31 89 GLY A C 1
ATOM 697 O O . GLY A 1 89 ? 6.420 6.130 -12.281 1.00 90.31 89 GLY A O 1
ATOM 698 N N . LYS A 1 90 ? 6.276 6.701 -14.441 1.00 92.56 90 LYS A N 1
ATOM 699 C CA . LYS A 1 90 ? 5.402 7.853 -14.211 1.00 92.56 90 LYS A CA 1
ATOM 700 C C . LYS A 1 90 ? 3.946 7.400 -14.201 1.00 92.56 90 LYS A C 1
ATOM 702 O O . LYS A 1 90 ? 3.363 7.137 -15.252 1.00 92.56 90 LYS A O 1
ATOM 707 N N . VAL A 1 91 ? 3.354 7.346 -13.012 1.00 92.44 91 VAL A N 1
ATOM 708 C CA . VAL A 1 91 ? 1.929 7.044 -12.828 1.00 92.44 91 VAL A CA 1
ATOM 709 C C . VAL A 1 91 ? 1.097 8.290 -13.145 1.00 92.44 91 VAL A C 1
ATOM 711 O O . VAL A 1 91 ? 1.273 9.342 -12.536 1.00 92.44 91 VAL A O 1
ATOM 714 N N . THR A 1 92 ? 0.186 8.173 -14.107 1.00 94.31 92 THR A N 1
ATOM 715 C CA . THR A 1 92 ? -0.723 9.247 -14.558 1.00 94.31 92 THR A CA 1
ATOM 716 C C . THR A 1 92 ? -2.179 9.008 -14.158 1.00 94.31 92 THR A C 1
ATOM 718 O O . THR A 1 92 ? -2.972 9.945 -14.129 1.00 94.31 92 THR A O 1
ATOM 721 N N . GLY A 1 93 ? -2.510 7.781 -13.754 1.00 94.25 93 GLY A N 1
ATOM 722 C CA . GLY A 1 93 ? -3.803 7.400 -13.199 1.00 94.25 93 GLY A CA 1
ATOM 723 C C . GLY A 1 93 ? -3.644 6.216 -12.249 1.00 94.25 93 GLY A C 1
ATOM 724 O O . GLY A 1 93 ? -2.856 5.315 -12.519 1.00 94.25 93 GLY A O 1
ATOM 725 N N . CYS A 1 94 ? -4.370 6.214 -11.128 1.00 95.06 94 CYS A N 1
ATOM 726 C CA . CYS A 1 94 ? -4.234 5.193 -10.084 1.00 95.06 94 CYS A CA 1
ATOM 727 C C . CYS A 1 94 ? -5.600 4.788 -9.514 1.00 95.06 94 CYS A C 1
ATOM 729 O O . CYS A 1 94 ? -6.212 5.538 -8.746 1.00 95.06 94 CYS A O 1
ATOM 731 N N . ARG A 1 95 ? -6.076 3.589 -9.872 1.00 95.81 95 ARG A N 1
ATOM 732 C CA . ARG A 1 95 ? -7.378 3.049 -9.433 1.00 95.81 95 ARG A CA 1
ATOM 733 C C . ARG A 1 95 ? -7.338 2.595 -7.976 1.00 95.81 95 ARG A C 1
ATOM 735 O O . ARG A 1 95 ? -8.372 2.612 -7.320 1.00 95.81 95 ARG A O 1
ATOM 742 N N . TYR A 1 96 ? -6.159 2.332 -7.409 1.00 94.94 96 TYR A N 1
ATOM 743 C CA . TYR A 1 96 ? -6.044 2.116 -5.964 1.00 94.94 96 TYR A CA 1
ATOM 744 C C . TYR A 1 96 ? -6.562 3.314 -5.159 1.00 94.94 96 TYR A C 1
ATOM 746 O O . TYR A 1 96 ? -7.222 3.133 -4.142 1.00 94.94 96 TYR A O 1
ATOM 754 N N . THR A 1 97 ? -6.355 4.547 -5.640 1.00 94.00 97 THR A N 1
ATOM 755 C CA . THR A 1 97 ? -6.924 5.731 -4.971 1.00 94.00 97 THR A CA 1
ATOM 756 C C . THR A 1 97 ? -8.451 5.761 -5.023 1.00 94.00 97 THR A C 1
ATOM 758 O O . THR A 1 97 ? -9.078 6.306 -4.117 1.00 94.00 97 THR A O 1
ATOM 761 N N . GLN A 1 98 ? -9.061 5.174 -6.059 1.00 94.50 98 GLN A N 1
ATOM 762 C CA . GLN A 1 98 ? -10.515 5.125 -6.209 1.00 94.50 98 GLN A CA 1
ATOM 763 C C . GLN A 1 98 ? -11.146 4.192 -5.174 1.00 94.50 98 GLN A C 1
ATOM 765 O O . GLN A 1 98 ? -12.138 4.583 -4.571 1.00 94.50 98 GLN A O 1
ATOM 770 N N . ILE A 1 99 ? -10.504 3.059 -4.858 1.00 95.94 99 ILE A N 1
ATOM 771 C CA . ILE A 1 99 ? -10.938 2.148 -3.781 1.00 95.94 99 ILE A CA 1
ATOM 772 C C . ILE A 1 99 ? -11.145 2.920 -2.469 1.00 95.94 99 ILE A C 1
ATOM 774 O O . ILE A 1 99 ? -12.198 2.840 -1.844 1.00 95.94 99 ILE A O 1
ATOM 778 N N . TYR A 1 100 ? -10.164 3.728 -2.060 1.00 96.06 100 TYR A N 1
ATOM 779 C CA . TYR A 1 100 ? -10.263 4.497 -0.815 1.00 96.06 100 TYR A CA 1
ATOM 780 C C . TYR A 1 100 ? -11.224 5.689 -0.908 1.00 96.06 100 TYR A C 1
ATOM 782 O O . TYR A 1 100 ? -11.767 6.102 0.114 1.00 96.06 100 TYR A O 1
ATOM 790 N N . LYS A 1 101 ? -11.475 6.237 -2.105 1.00 95.62 101 LYS A N 1
ATOM 791 C CA . LYS A 1 101 ? -12.533 7.241 -2.313 1.00 95.62 101 LYS A CA 1
ATOM 792 C C . LYS A 1 101 ? -13.920 6.631 -2.124 1.00 95.62 101 LYS A C 1
ATOM 794 O O . LYS A 1 101 ? -14.721 7.199 -1.392 1.00 95.62 101 LYS A O 1
ATOM 799 N N . GLU A 1 102 ? -14.176 5.472 -2.725 1.00 96.31 102 GLU A N 1
ATOM 800 C CA . GLU A 1 102 ? -15.446 4.739 -2.609 1.00 96.31 102 GLU A CA 1
ATOM 801 C C . GLU A 1 102 ? -15.755 4.352 -1.155 1.00 96.31 102 GLU A C 1
ATOM 803 O O . GLU A 1 102 ? -16.907 4.382 -0.729 1.00 96.31 102 GLU A O 1
ATOM 808 N N . LEU A 1 103 ? -14.716 4.060 -0.367 1.00 96.31 103 LEU A N 1
ATOM 809 C CA . LEU A 1 103 ? -14.824 3.739 1.059 1.00 96.31 103 LEU A CA 1
ATOM 810 C C . LEU A 1 103 ? -14.843 4.970 1.987 1.00 96.31 103 LEU A C 1
ATOM 812 O O . LEU A 1 103 ? -14.817 4.802 3.205 1.00 96.31 103 LEU A O 1
ATOM 816 N N . ASN A 1 104 ? -14.871 6.200 1.455 1.00 95.50 104 ASN A N 1
ATOM 817 C CA . ASN A 1 104 ? -14.775 7.449 2.233 1.00 95.50 104 ASN A CA 1
ATOM 818 C C . ASN A 1 104 ? -13.554 7.478 3.186 1.00 95.50 104 ASN A C 1
ATOM 820 O O . ASN A 1 104 ? -13.631 7.874 4.353 1.00 95.50 104 ASN A O 1
ATOM 824 N N . ALA A 1 105 ? -12.408 7.015 2.687 1.00 96.38 105 ALA A N 1
ATOM 825 C CA . ALA A 1 105 ? -11.195 6.752 3.458 1.00 96.38 105 ALA A CA 1
ATOM 826 C C . ALA A 1 105 ? -9.913 7.220 2.749 1.00 96.38 105 ALA A C 1
ATOM 828 O O . ALA A 1 105 ? -8.868 6.575 2.831 1.00 96.38 105 ALA A O 1
ATOM 829 N N . THR A 1 106 ? -9.972 8.346 2.033 1.00 93.94 106 THR A N 1
ATOM 830 C CA . THR A 1 106 ? -8.830 8.882 1.269 1.00 93.94 106 THR A CA 1
ATOM 831 C C . THR A 1 106 ? -7.601 9.184 2.126 1.00 93.94 106 THR A C 1
ATOM 833 O O . THR A 1 106 ? -6.481 9.063 1.642 1.00 93.94 106 THR A O 1
ATOM 836 N N . ASP A 1 107 ? -7.793 9.535 3.397 1.00 92.88 107 ASP A N 1
ATOM 837 C CA . ASP A 1 107 ? -6.730 9.739 4.388 1.00 92.88 107 ASP A CA 1
ATOM 838 C C . ASP A 1 107 ? -6.003 8.439 4.777 1.00 92.88 107 ASP A C 1
ATOM 840 O O . ASP A 1 107 ? -4.833 8.480 5.150 1.00 92.88 107 ASP A O 1
ATOM 844 N N . LEU A 1 108 ? -6.660 7.283 4.642 1.00 94.94 108 LEU A N 1
ATOM 845 C CA . LEU A 1 108 ? -6.067 5.969 4.909 1.00 94.94 108 LEU A CA 1
ATOM 846 C C . LEU A 1 108 ? -5.383 5.362 3.678 1.00 94.94 108 LEU A C 1
ATOM 848 O O . LEU A 1 108 ? -4.561 4.459 3.830 1.00 94.94 108 LEU A O 1
ATOM 852 N N . GLY A 1 109 ? -5.684 5.855 2.472 1.00 92.50 109 GLY A N 1
ATOM 853 C CA . GLY A 1 109 ? -5.139 5.312 1.225 1.00 92.50 109 GLY A CA 1
ATOM 854 C C . GLY A 1 109 ? -3.616 5.408 1.138 1.00 92.50 109 GLY A C 1
ATOM 855 O O . GLY A 1 109 ? -2.961 4.435 0.774 1.00 92.50 109 GLY A O 1
ATOM 856 N N . LEU A 1 110 ? -3.038 6.546 1.538 1.00 90.62 110 LEU A N 1
ATOM 857 C CA . LEU A 1 110 ? -1.582 6.722 1.584 1.00 90.62 110 LEU A CA 1
ATOM 858 C C . LEU A 1 110 ? -0.929 5.722 2.554 1.00 90.62 110 LEU A C 1
ATOM 860 O O . LEU A 1 110 ? 0.016 5.028 2.189 1.00 90.62 110 LEU A O 1
ATOM 864 N N . LEU A 1 111 ? -1.482 5.631 3.765 1.00 92.31 111 LEU A N 1
ATOM 865 C CA . LEU A 1 111 ? -0.989 4.797 4.860 1.00 92.31 111 LEU A CA 1
ATOM 866 C C . LEU A 1 111 ? -1.044 3.296 4.541 1.00 92.31 111 LEU A C 1
ATOM 868 O O . LEU A 1 111 ? -0.154 2.543 4.926 1.00 92.31 111 LEU A O 1
ATOM 872 N N . CYS A 1 112 ? -2.105 2.854 3.866 1.00 92.25 112 CYS A N 1
ATOM 873 C CA . CYS A 1 112 ? -2.360 1.434 3.625 1.00 92.25 112 CYS A CA 1
ATOM 874 C C . CYS A 1 112 ? -1.839 0.932 2.272 1.00 92.25 112 CYS A C 1
ATOM 876 O O . CYS A 1 112 ? -1.889 -0.274 2.035 1.00 92.25 112 CYS A O 1
ATOM 878 N N . LEU A 1 113 ? -1.384 1.827 1.388 1.00 89.88 113 LEU A N 1
ATOM 879 C CA . LEU A 1 113 ? -0.944 1.476 0.039 1.00 89.88 113 LEU A CA 1
ATOM 880 C C . LEU A 1 113 ? 0.455 2.019 -0.270 1.00 89.88 113 LEU A C 1
ATOM 882 O O . LEU A 1 113 ? 1.411 1.255 -0.271 1.00 89.88 113 LEU A O 1
ATOM 886 N N . CYS A 1 114 ? 0.601 3.326 -0.505 1.00 89.19 114 CYS A N 1
ATOM 887 C CA . CYS A 1 114 ? 1.855 3.867 -1.040 1.00 89.19 114 CYS A CA 1
ATOM 888 C C . CYS A 1 114 ? 2.988 3.906 -0.004 1.00 89.19 114 CYS A C 1
ATOM 890 O O . CYS A 1 114 ? 4.151 3.771 -0.365 1.00 89.19 114 CYS A O 1
ATOM 892 N N . GLU A 1 115 ? 2.688 4.080 1.289 1.00 89.81 115 GLU A N 1
ATOM 893 C CA . GLU A 1 115 ? 3.730 4.032 2.329 1.00 89.81 115 GLU A CA 1
ATOM 894 C C . GLU A 1 115 ? 4.401 2.651 2.433 1.00 89.81 115 GLU A C 1
ATOM 896 O O . GLU A 1 115 ? 5.490 2.541 2.993 1.00 89.81 115 GLU A O 1
ATOM 901 N N . LEU A 1 116 ? 3.782 1.606 1.873 1.00 87.25 116 LEU A N 1
ATOM 902 C CA . LEU A 1 116 ? 4.314 0.245 1.877 1.00 87.25 116 LEU A CA 1
ATOM 903 C C . LEU A 1 116 ? 5.471 0.048 0.891 1.00 87.25 116 LEU A C 1
ATOM 905 O O . LEU A 1 116 ? 6.242 -0.897 1.056 1.00 87.25 116 LEU A O 1
ATOM 909 N N . ASP A 1 117 ? 5.606 0.937 -0.095 1.00 83.81 117 ASP A N 1
ATOM 910 C CA . ASP A 1 117 ? 6.668 0.877 -1.102 1.00 83.81 117 ASP A CA 1
ATOM 911 C C . ASP A 1 117 ? 8.036 1.298 -0.535 1.00 83.81 117 ASP A C 1
ATOM 913 O O . ASP A 1 117 ? 9.080 0.959 -1.097 1.00 83.81 117 ASP A O 1
ATOM 917 N N . PHE A 1 118 ? 8.052 2.038 0.580 1.00 75.50 118 PHE A N 1
ATOM 918 C CA . PHE A 1 118 ? 9.266 2.624 1.145 1.00 75.50 118 PHE A CA 1
ATOM 919 C C . PHE A 1 118 ? 9.894 1.757 2.260 1.00 75.50 118 PHE A C 1
ATOM 921 O O . PHE A 1 118 ? 9.181 1.132 3.053 1.00 75.50 118 PHE A O 1
ATOM 928 N N . PRO A 1 119 ? 11.242 1.717 2.347 1.00 61.31 119 PRO A N 1
ATOM 929 C CA . PRO A 1 119 ? 11.980 0.885 3.299 1.00 61.31 119 PRO A CA 1
ATOM 930 C C . PRO A 1 119 ? 11.901 1.342 4.751 1.00 61.31 119 PRO A C 1
ATOM 932 O O . PRO A 1 119 ? 11.581 2.513 5.053 1.00 61.31 119 PRO A O 1
#

Secondary structure (DSSP, 8-state):
--S-HHHHHHHHHHHHHHHHHHHH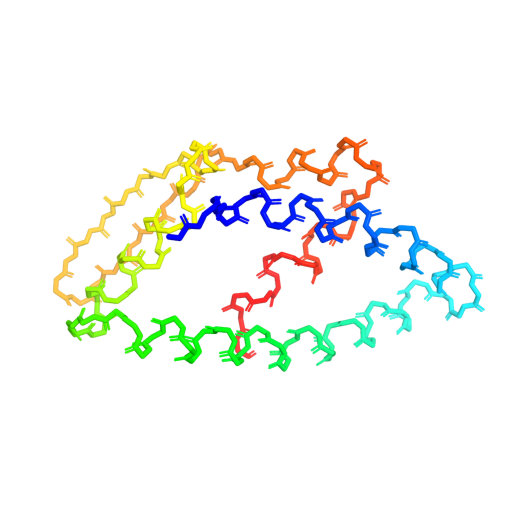HHH-HHHHHHHHHHHHHHHHHHHHHHHHHHS-S-HHHHHHHHHHHHHTTTTEEEEEEE-SS-EEEEEEEETHHHHHHHTT-HHHHHHHTGGGG--

Sequence (119 aa):
MDIPLIEQFRIQAQVLVPLLRAFQSEIGSERTNEIVRKGLKSYARKLGQELRSQIKGDSMEKVAAFFSICSAGDALDVQVKQTPDVFEGKVTGCRYTQIYKELNATDLGLLCLCELDFP